Protein AF-A0A7J2PRL4-F1 (afdb_monomer_lite)

Structure (mmCIF, N/CA/C/O backbone):
data_AF-A0A7J2PRL4-F1
#
_entry.id   AF-A0A7J2PRL4-F1
#
loop_
_atom_site.group_PDB
_atom_site.id
_atom_site.type_symbol
_atom_site.label_atom_id
_atom_site.label_alt_id
_atom_site.label_comp_id
_atom_site.label_asym_id
_atom_site.label_entity_id
_atom_site.label_seq_id
_atom_site.pdbx_PDB_ins_code
_atom_site.Cartn_x
_atom_site.Cartn_y
_atom_site.Cartn_z
_atom_site.occupancy
_atom_site.B_iso_or_equiv
_atom_site.auth_seq_id
_atom_site.auth_comp_id
_atom_site.auth_asym_id
_atom_site.auth_atom_id
_atom_site.pdbx_PDB_model_num
ATOM 1 N N . MET A 1 1 ? 12.954 -1.256 3.861 1.00 59.84 1 MET A N 1
ATOM 2 C CA . MET A 1 1 ? 11.646 -0.572 4.040 1.00 59.84 1 MET A CA 1
ATOM 3 C C . MET A 1 1 ? 11.867 0.886 4.429 1.00 59.84 1 MET A C 1
ATOM 5 O O . MET A 1 1 ? 12.577 1.136 5.395 1.00 59.84 1 MET A O 1
ATOM 9 N N . HIS A 1 2 ? 11.285 1.827 3.682 1.00 73.81 2 HIS A N 1
ATOM 10 C CA . HIS A 1 2 ? 11.510 3.273 3.824 1.00 73.81 2 HIS A CA 1
ATOM 11 C C . HIS A 1 2 ? 10.995 3.833 5.164 1.00 73.81 2 HIS A C 1
ATOM 13 O O . HIS A 1 2 ? 9.823 3.673 5.503 1.00 73.81 2 HIS A O 1
ATOM 19 N N . GLU A 1 3 ? 11.850 4.545 5.902 1.00 81.25 3 GLU A N 1
ATOM 20 C CA . GLU A 1 3 ? 11.522 5.173 7.194 1.00 81.25 3 GLU A CA 1
ATOM 21 C C . GLU A 1 3 ? 10.333 6.144 7.104 1.00 81.25 3 GLU A C 1
ATOM 23 O O . GLU A 1 3 ? 9.437 6.118 7.949 1.00 81.25 3 GLU A O 1
ATOM 28 N N . LYS A 1 4 ? 10.261 6.921 6.015 1.00 83.56 4 LYS A N 1
ATOM 29 C CA . LYS A 1 4 ? 9.167 7.868 5.746 1.00 83.56 4 LYS A CA 1
ATOM 30 C C . LYS A 1 4 ? 7.789 7.200 5.760 1.00 83.56 4 LYS A C 1
ATOM 32 O O . LYS A 1 4 ? 6.862 7.744 6.353 1.00 83.56 4 LYS A O 1
ATOM 37 N N . GLY A 1 5 ? 7.660 6.001 5.187 1.00 85.12 5 GLY A N 1
ATOM 38 C CA . GLY A 1 5 ? 6.389 5.275 5.176 1.00 85.12 5 GLY A CA 1
ATOM 39 C C . GLY A 1 5 ? 5.926 4.887 6.582 1.00 85.12 5 GLY A C 1
ATOM 40 O O . GLY A 1 5 ? 4.751 5.028 6.906 1.00 85.12 5 GLY A O 1
ATOM 41 N N . ARG A 1 6 ? 6.853 4.503 7.473 1.00 86.44 6 ARG A N 1
ATOM 42 C CA . ARG A 1 6 ? 6.525 4.185 8.876 1.00 86.44 6 ARG A CA 1
ATOM 43 C C . ARG A 1 6 ? 6.047 5.413 9.645 1.00 86.44 6 ARG A C 1
ATOM 45 O O . ARG A 1 6 ? 5.143 5.295 10.4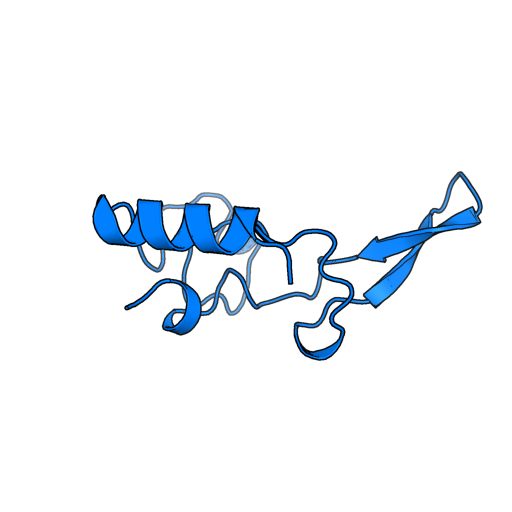67 1.00 86.44 6 ARG A O 1
ATOM 52 N N . ILE A 1 7 ? 6.647 6.575 9.390 1.00 89.50 7 ILE A N 1
ATOM 53 C CA . ILE A 1 7 ? 6.235 7.842 10.009 1.00 89.50 7 ILE A CA 1
ATOM 54 C C . ILE A 1 7 ? 4.811 8.201 9.577 1.00 89.50 7 ILE A C 1
ATOM 56 O O . ILE A 1 7 ? 3.989 8.536 10.428 1.00 89.50 7 ILE A O 1
ATOM 60 N N . LEU A 1 8 ? 4.503 8.078 8.282 1.00 87.31 8 LEU A N 1
ATOM 61 C CA . LEU A 1 8 ? 3.172 8.368 7.743 1.00 87.31 8 LEU A CA 1
ATOM 62 C C . LEU A 1 8 ? 2.102 7.432 8.316 1.00 87.31 8 LEU A C 1
ATOM 64 O O . LEU A 1 8 ? 1.075 7.919 8.776 1.00 87.31 8 LEU A O 1
ATOM 68 N N . ILE A 1 9 ? 2.376 6.125 8.399 1.00 87.69 9 ILE A N 1
ATOM 69 C CA . ILE A 1 9 ? 1.454 5.162 9.027 1.00 87.69 9 ILE A CA 1
ATOM 70 C C . ILE A 1 9 ? 1.199 5.527 10.493 1.00 87.69 9 ILE A C 1
ATOM 72 O O . ILE A 1 9 ? 0.052 5.622 10.922 1.00 87.69 9 ILE A O 1
ATOM 76 N N . LYS A 1 10 ? 2.261 5.786 11.269 1.00 88.38 10 LYS A N 1
ATOM 77 C CA . LYS A 1 10 ? 2.130 6.173 12.684 1.00 88.38 10 LYS A CA 1
ATOM 78 C C . LYS A 1 10 ? 1.325 7.461 12.855 1.00 88.38 10 LYS A C 1
ATOM 80 O O . LYS A 1 10 ? 0.539 7.556 13.795 1.00 88.38 10 LYS A O 1
ATOM 85 N N . LYS A 1 11 ? 1.525 8.441 11.970 1.00 89.50 11 LYS A N 1
ATOM 86 C CA . LYS A 1 11 ? 0.782 9.704 11.977 1.00 89.50 11 LYS A CA 1
ATOM 87 C C . LYS A 1 11 ? -0.702 9.473 11.688 1.00 89.50 11 LYS A C 1
ATOM 89 O O . LYS A 1 11 ? -1.517 9.935 12.476 1.00 89.50 11 LYS A O 1
ATOM 94 N N . ALA A 1 12 ? -1.034 8.710 10.646 1.00 87.00 12 ALA A N 1
ATOM 95 C CA . ALA A 1 12 ? -2.418 8.394 10.291 1.00 87.00 12 ALA A CA 1
ATOM 96 C C . ALA A 1 12 ? -3.152 7.674 11.436 1.00 87.00 12 ALA A C 1
ATOM 98 O O . ALA A 1 12 ? -4.244 8.081 11.830 1.00 87.00 12 ALA A O 1
ATOM 99 N N . ILE A 1 13 ? -2.506 6.677 12.057 1.00 85.94 13 ILE A N 1
ATOM 100 C CA . ILE A 1 13 ? -3.052 5.969 13.228 1.00 85.94 13 ILE A CA 1
ATOM 101 C C . ILE A 1 13 ? -3.258 6.930 14.406 1.00 85.94 13 ILE A C 1
ATOM 103 O O . ILE A 1 13 ? -4.309 6.906 15.041 1.00 85.94 13 ILE A O 1
ATOM 107 N N . LYS A 1 14 ? -2.274 7.790 14.707 1.00 89.25 14 LYS A N 1
ATOM 108 C CA . LYS A 1 14 ? -2.369 8.767 15.805 1.00 89.25 14 LYS A CA 1
ATOM 109 C C . LYS A 1 14 ? -3.492 9.784 15.582 1.00 89.25 14 LYS A C 1
ATOM 111 O O . LYS A 1 14 ? -4.135 10.185 16.546 1.00 89.25 14 LYS A O 1
ATOM 116 N N . ASN A 1 15 ? -3.701 10.200 14.338 1.00 88.38 15 ASN A N 1
ATOM 117 C CA . ASN A 1 15 ? -4.685 11.210 13.966 1.00 88.38 15 ASN A CA 1
ATOM 118 C C . ASN A 1 15 ? -6.106 10.647 13.795 1.00 88.38 15 ASN A C 1
ATOM 120 O O . ASN A 1 15 ? -7.034 11.424 13.602 1.00 88.38 15 ASN A O 1
ATOM 124 N N . GLY A 1 16 ? -6.288 9.323 13.853 1.00 82.81 16 GLY A N 1
ATOM 125 C CA . GLY A 1 16 ? -7.584 8.695 13.587 1.00 82.81 16 GLY A CA 1
ATOM 126 C C . GLY A 1 16 ? -7.986 8.722 12.108 1.00 82.81 16 GLY A C 1
ATOM 127 O O . GLY A 1 16 ? -9.158 8.569 11.796 1.00 82.81 16 GLY A O 1
ATOM 128 N N . GLU A 1 17 ? -7.027 8.875 11.191 1.00 85.44 17 GLU A N 1
ATOM 129 C CA . GLU A 1 17 ? -7.239 8.904 9.731 1.00 85.44 17 GLU A CA 1
ATOM 130 C C . GLU A 1 17 ? -7.421 7.487 9.136 1.00 85.44 17 GLU A C 1
ATOM 132 O O . GLU A 1 17 ? -7.295 7.281 7.931 1.00 85.44 17 GLU A O 1
ATOM 137 N N . VAL A 1 18 ? -7.691 6.486 9.981 1.00 83.38 18 VAL A N 1
ATOM 138 C CA . VAL A 1 18 ? -7.897 5.087 9.586 1.00 83.38 18 VAL A CA 1
ATOM 139 C C . VAL A 1 18 ? -9.365 4.889 9.219 1.00 83.38 18 VAL A C 1
ATOM 141 O O . VAL A 1 18 ? 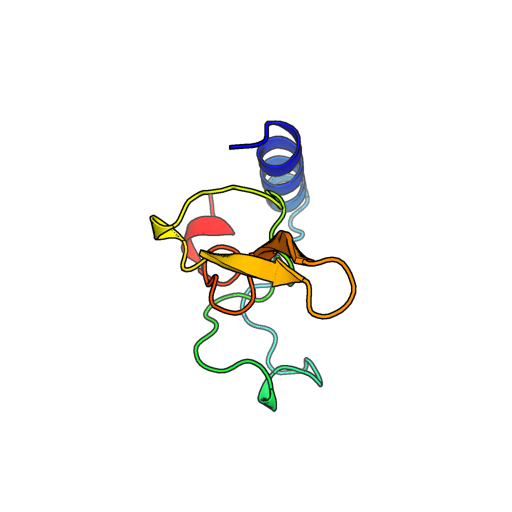-10.219 4.796 10.098 1.00 83.38 18 VAL A O 1
ATOM 144 N N . ILE A 1 19 ? -9.654 4.826 7.918 1.00 85.12 19 ILE A N 1
ATOM 145 C CA . ILE A 1 19 ? -11.026 4.745 7.389 1.00 85.12 19 ILE A CA 1
ATOM 146 C C . ILE A 1 19 ? -11.519 3.305 7.186 1.00 85.12 19 ILE A C 1
ATOM 148 O O . ILE A 1 19 ? -12.724 3.066 7.162 1.00 85.12 19 ILE A O 1
ATOM 152 N N . GLY A 1 20 ? -10.613 2.328 7.076 1.00 86.31 20 GLY A N 1
ATOM 153 C CA . GLY A 1 20 ? -10.980 0.948 6.747 1.00 86.31 20 GLY A CA 1
ATOM 154 C C . GLY A 1 20 ? -11.453 0.794 5.297 1.00 86.31 20 GLY A C 1
ATOM 155 O O . GLY A 1 20 ? -11.019 1.533 4.417 1.00 86.31 20 GLY A O 1
ATOM 156 N N . LEU A 1 21 ? -12.306 -0.199 5.022 1.00 88.69 21 LEU A N 1
ATOM 157 C CA . LEU A 1 21 ? -12.866 -0.423 3.685 1.00 88.69 21 LEU A CA 1
ATOM 158 C C . LEU A 1 21 ? -13.944 0.622 3.363 1.00 88.69 21 LEU A C 1
ATOM 160 O O . LEU A 1 21 ? -15.011 0.626 3.980 1.00 88.69 21 LEU A O 1
ATOM 164 N N . ASP A 1 22 ? -13.697 1.444 2.347 1.00 88.50 22 ASP A N 1
ATOM 165 C CA . ASP A 1 22 ? -14.657 2.438 1.871 1.00 88.50 22 ASP A CA 1
ATOM 166 C C . ASP A 1 22 ? -15.540 1.868 0.750 1.00 88.50 22 ASP A C 1
ATOM 168 O O . ASP A 1 22 ? -15.120 1.755 -0.401 1.00 88.50 22 ASP A O 1
ATOM 172 N N . LYS A 1 23 ? -16.792 1.534 1.091 1.00 87.69 23 LYS A N 1
ATOM 173 C CA . LYS A 1 23 ? -17.804 1.031 0.142 1.00 87.69 23 LYS A CA 1
ATOM 174 C C . LYS A 1 23 ? -18.353 2.094 -0.813 1.00 87.69 23 LYS A C 1
ATOM 176 O O . LYS A 1 23 ? -19.031 1.735 -1.771 1.00 87.69 23 LYS A O 1
ATOM 181 N N . SER A 1 24 ? -18.107 3.371 -0.532 1.00 89.12 24 SER A N 1
ATOM 182 C CA . SER A 1 24 ? -18.564 4.498 -1.348 1.00 89.12 24 SER A CA 1
ATOM 183 C C . SER A 1 24 ? -17.536 4.945 -2.389 1.00 89.12 24 SER A C 1
ATOM 185 O O . SER A 1 24 ? -17.872 5.721 -3.281 1.00 89.12 24 SER A O 1
ATOM 187 N N . CYS A 1 25 ? -16.304 4.430 -2.309 1.00 86.38 25 CYS A N 1
ATOM 188 C CA . CYS A 1 25 ? -15.234 4.739 -3.246 1.00 86.38 25 CYS A CA 1
ATOM 189 C C . CYS A 1 25 ? -15.606 4.315 -4.677 1.00 86.38 25 CYS A C 1
ATOM 191 O O . CYS A 1 25 ? -15.844 3.137 -4.952 1.00 86.38 25 CYS A O 1
ATOM 193 N N . GLU A 1 26 ? -15.587 5.271 -5.610 1.00 88.38 26 GLU A N 1
ATOM 194 C CA . GLU A 1 26 ? -15.905 5.051 -7.030 1.00 88.38 26 GLU A CA 1
ATOM 195 C C . GLU A 1 26 ? -14.977 4.025 -7.709 1.00 88.38 26 GLU A C 1
ATOM 197 O O . GLU A 1 26 ? -15.371 3.354 -8.661 1.00 88.38 26 GLU A O 1
ATOM 202 N N . TYR A 1 27 ? -13.761 3.854 -7.182 1.00 84.06 27 TYR A N 1
ATOM 203 C CA . TYR A 1 27 ? -12.759 2.919 -7.698 1.00 84.06 27 TYR A CA 1
ATOM 204 C C . TYR A 1 27 ? -12.829 1.528 -7.061 1.00 84.06 27 TYR A C 1
ATOM 206 O O . TYR A 1 27 ? -12.043 0.655 -7.428 1.00 84.06 27 TYR A O 1
ATOM 214 N N . LEU A 1 28 ? -13.735 1.291 -6.106 1.00 83.31 28 LEU A N 1
ATOM 215 C CA . LEU A 1 28 ? -13.810 0.013 -5.397 1.00 83.31 28 LEU A CA 1
ATOM 216 C C . LEU A 1 28 ? -14.100 -1.164 -6.339 1.00 83.31 28 LEU A C 1
ATOM 218 O O . LEU A 1 28 ? -13.568 -2.251 -6.142 1.00 83.31 28 LEU A O 1
ATOM 222 N N . SER A 1 29 ? -14.894 -0.945 -7.390 1.00 82.31 29 SER A N 1
ATOM 223 C CA . SER A 1 29 ? -15.192 -1.956 -8.416 1.00 82.31 29 SER A CA 1
ATOM 224 C C . SER A 1 29 ? -13.958 -2.382 -9.217 1.00 82.31 29 SER A C 1
ATOM 226 O O . SER A 1 29 ? -13.871 -3.529 -9.645 1.00 82.31 29 SER A O 1
ATOM 228 N N . CYS A 1 30 ? -12.989 -1.481 -9.390 1.00 77.81 30 CYS A N 1
ATOM 229 C CA . CYS A 1 30 ? -11.723 -1.747 -10.072 1.00 77.81 30 CYS A CA 1
ATOM 230 C C . CYS A 1 30 ? -10.686 -2.419 -9.158 1.00 77.81 30 CYS A C 1
ATOM 232 O O . CYS A 1 30 ? -9.690 -2.955 -9.645 1.00 77.81 30 CYS A O 1
ATOM 234 N N . HIS A 1 31 ? -10.887 -2.378 -7.839 1.00 75.31 31 HIS A N 1
ATOM 235 C CA . HIS A 1 31 ? -9.964 -2.918 -6.850 1.00 75.31 31 HIS A CA 1
ATOM 236 C C . HIS A 1 31 ? -10.583 -4.102 -6.098 1.00 75.31 31 HIS A C 1
ATOM 238 O O . HIS A 1 31 ? -11.180 -3.967 -5.030 1.00 75.31 31 HIS A O 1
ATOM 244 N N . GLU A 1 32 ? -10.402 -5.300 -6.645 1.00 73.75 32 GLU A N 1
ATOM 245 C CA . GLU A 1 32 ? -10.895 -6.529 -6.026 1.00 73.75 32 GLU A CA 1
ATOM 246 C C . GLU A 1 32 ? -10.043 -6.965 -4.819 1.00 73.75 32 GLU A C 1
ATOM 248 O O . GLU A 1 32 ? -8.828 -6.769 -4.778 1.00 73.75 32 GLU A O 1
ATOM 253 N N . LYS A 1 33 ? -10.676 -7.650 -3.852 1.00 77.56 33 LYS A N 1
ATOM 254 C CA . LYS A 1 33 ? -10.019 -8.326 -2.708 1.00 77.56 33 LYS A CA 1
ATOM 255 C C . LYS A 1 33 ? -9.244 -7.401 -1.755 1.00 77.56 33 LYS A C 1
ATOM 257 O O . LYS A 1 33 ? -8.367 -7.872 -1.025 1.00 77.56 33 LYS A O 1
ATOM 262 N N . LEU A 1 34 ? -9.567 -6.109 -1.738 1.00 82.81 34 LEU A N 1
ATOM 263 C CA . LEU A 1 34 ? -9.045 -5.190 -0.731 1.00 82.81 34 LEU A CA 1
ATOM 264 C C . LEU A 1 34 ? -9.753 -5.406 0.611 1.00 82.81 34 LEU A C 1
ATOM 266 O O . LEU A 1 34 ? -10.960 -5.638 0.656 1.00 82.81 34 LEU A O 1
ATOM 270 N N . GLU A 1 35 ? -9.008 -5.303 1.708 1.00 88.50 35 GLU A N 1
ATOM 271 C CA . GLU A 1 35 ? -9.559 -5.349 3.069 1.00 88.50 35 GLU A CA 1
ATOM 272 C C . GLU A 1 35 ? -9.626 -3.948 3.701 1.00 88.50 35 GLU A C 1
ATOM 274 O O . GLU A 1 35 ? -10.324 -3.743 4.693 1.00 88.50 35 GLU A O 1
ATOM 279 N N . ASP A 1 36 ? -8.879 -2.985 3.155 1.00 90.38 36 ASP A N 1
ATOM 280 C CA . ASP A 1 36 ? -8.687 -1.659 3.734 1.00 90.38 36 ASP A CA 1
ATOM 281 C C . ASP A 1 36 ? -8.364 -0.619 2.649 1.00 90.38 36 ASP A C 1
ATOM 283 O O . ASP A 1 36 ? -7.602 -0.905 1.725 1.00 90.38 36 ASP A O 1
ATOM 287 N N . CYS A 1 37 ? -8.932 0.582 2.765 1.00 88.00 37 CYS A N 1
ATOM 288 C CA . CYS A 1 37 ? -8.717 1.718 1.866 1.00 88.00 37 CYS A CA 1
ATOM 289 C C . CYS A 1 37 ? -7.962 2.877 2.539 1.00 88.00 37 CYS A C 1
ATOM 291 O O . CYS A 1 37 ? -7.757 3.910 1.909 1.00 88.00 37 CYS A O 1
ATOM 293 N N . THR A 1 38 ? -7.505 2.722 3.788 1.00 89.25 38 THR A N 1
ATOM 294 C CA . THR A 1 38 ? -6.760 3.760 4.530 1.00 89.25 38 THR A CA 1
ATOM 295 C C . THR A 1 38 ? -5.535 4.242 3.762 1.00 89.25 38 THR A C 1
ATOM 297 O O . THR A 1 38 ? -5.210 5.427 3.779 1.00 89.25 38 THR A O 1
ATOM 300 N N . PHE A 1 39 ? -4.870 3.336 3.044 1.00 87.69 39 PHE A N 1
ATOM 301 C CA . PHE A 1 39 ? -3.766 3.674 2.157 1.00 87.69 39 PHE A CA 1
ATOM 302 C C . PHE A 1 39 ? -4.058 3.171 0.741 1.00 87.69 39 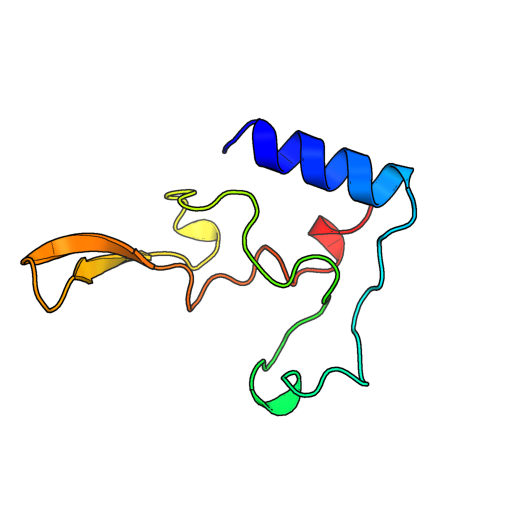PHE A C 1
ATOM 304 O O . PHE A 1 39 ? -3.768 2.026 0.410 1.00 87.69 39 PHE A O 1
ATOM 311 N N . CYS A 1 40 ? -4.568 4.050 -0.126 1.00 81.38 40 CYS A N 1
ATOM 312 C CA . CYS A 1 40 ? -4.805 3.732 -1.544 1.00 81.38 40 CYS A CA 1
ATOM 313 C C . CYS A 1 40 ? -3.515 3.555 -2.369 1.00 81.38 40 CYS A C 1
ATOM 315 O O . CYS A 1 40 ? -3.569 3.193 -3.542 1.00 81.38 40 CYS A O 1
ATOM 317 N N . TYR A 1 41 ? -2.341 3.836 -1.793 1.00 84.62 41 TYR A N 1
ATOM 318 C CA . TYR A 1 41 ? -1.047 3.628 -2.438 1.00 84.62 41 TYR A CA 1
ATOM 319 C C . TYR A 1 41 ? 0.011 3.135 -1.448 1.00 84.62 41 TYR A C 1
ATOM 321 O O . TYR A 1 41 ? -0.067 3.343 -0.236 1.00 84.62 41 TYR A O 1
ATOM 329 N N . CYS A 1 42 ? 1.048 2.482 -1.977 1.00 87.00 42 CYS A N 1
ATOM 330 C CA . CYS A 1 42 ? 2.149 1.986 -1.163 1.00 87.00 42 CYS A CA 1
ATOM 331 C C . CYS A 1 42 ? 3.031 3.143 -0.669 1.00 87.00 42 CYS A C 1
ATOM 333 O O . CYS A 1 42 ? 3.799 3.729 -1.431 1.00 87.00 42 CYS A O 1
ATOM 335 N N . LEU A 1 43 ? 2.992 3.409 0.639 1.00 88.38 43 LEU A N 1
ATOM 336 C CA . LEU A 1 43 ? 3.837 4.407 1.315 1.00 88.38 43 LEU A CA 1
ATOM 337 C C . LEU A 1 43 ? 5.337 4.063 1.320 1.00 88.38 43 LEU A C 1
ATOM 339 O O . LEU A 1 43 ? 6.165 4.858 1.765 1.00 88.38 43 LEU A O 1
ATOM 343 N N . PHE A 1 44 ? 5.688 2.866 0.855 1.00 89.12 44 PHE A N 1
ATOM 344 C CA . PHE A 1 44 ? 7.056 2.368 0.789 1.00 89.12 44 PHE A CA 1
ATOM 345 C C . PHE A 1 44 ? 7.591 2.290 -0.638 1.00 89.12 44 PHE A C 1
ATOM 347 O O . PHE A 1 44 ? 8.645 1.696 -0.824 1.00 89.12 44 PHE A O 1
ATOM 354 N N . TYR A 1 45 ? 6.881 2.827 -1.635 1.00 86.56 45 TYR A N 1
ATOM 355 C CA . TYR A 1 45 ? 7.307 2.723 -3.027 1.00 86.56 45 TYR A CA 1
ATOM 356 C C . TYR A 1 45 ? 8.628 3.480 -3.307 1.00 86.56 45 TYR A C 1
ATOM 358 O O . TYR A 1 45 ? 8.752 4.637 -2.896 1.00 86.56 45 TYR A O 1
ATOM 366 N N . PRO A 1 46 ? 9.566 2.887 -4.076 1.00 89.81 46 PRO A N 1
ATOM 367 C CA . PRO A 1 46 ? 9.659 1.461 -4.393 1.00 89.81 46 PRO A CA 1
ATOM 368 C C . PRO A 1 46 ? 10.189 0.685 -3.177 1.00 89.81 46 PRO A C 1
ATOM 370 O O . PRO A 1 46 ? 11.222 1.033 -2.612 1.00 89.81 46 PRO A O 1
ATOM 373 N N . CYS A 1 47 ? 9.491 -0.372 -2.754 1.00 88.69 47 CYS A N 1
ATOM 374 C CA . CYS A 1 47 ? 9.912 -1.131 -1.572 1.00 88.69 47 CYS A CA 1
ATOM 375 C C . CYS A 1 47 ? 10.916 -2.238 -1.903 1.00 88.69 47 CYS A C 1
ATOM 377 O O . CYS A 1 47 ? 11.609 -2.693 -0.993 1.00 88.69 47 CYS A O 1
ATOM 379 N N . ASN A 1 48 ? 10.966 -2.654 -3.177 1.00 90.69 48 ASN A N 1
ATOM 380 C CA . ASN A 1 48 ? 11.773 -3.759 -3.700 1.00 90.69 48 ASN A CA 1
ATOM 381 C C . ASN A 1 48 ? 11.610 -5.067 -2.906 1.00 90.69 48 ASN A C 1
ATOM 383 O O . ASN A 1 48 ? 12.539 -5.861 -2.808 1.00 90.69 48 ASN A O 1
ATOM 387 N N . ASP A 1 49 ? 10.429 -5.277 -2.316 1.00 89.12 49 ASP A N 1
ATOM 388 C CA . ASP A 1 49 ? 10.105 -6.467 -1.536 1.00 89.12 49 ASP A CA 1
ATOM 389 C C . ASP A 1 49 ? 9.088 -7.344 -2.288 1.00 89.12 49 ASP A C 1
ATOM 391 O O . ASP A 1 49 ? 7.889 -7.016 -2.308 1.00 89.12 49 ASP A O 1
ATOM 395 N N . PRO A 1 50 ? 9.532 -8.458 -2.898 1.00 87.62 50 PRO A N 1
ATOM 396 C CA . PRO A 1 50 ? 8.658 -9.331 -3.671 1.00 87.62 50 PRO A CA 1
ATOM 397 C C . PRO A 1 50 ? 7.617 -10.060 -2.812 1.00 87.62 50 PRO A C 1
ATOM 399 O O . PRO A 1 50 ? 6.573 -10.448 -3.333 1.00 87.62 50 PRO A O 1
ATOM 402 N N . GLN A 1 51 ? 7.813 -10.177 -1.490 1.00 88.00 51 GLN A N 1
ATOM 403 C CA . GLN A 1 51 ? 6.823 -10.803 -0.597 1.00 88.00 51 GLN A CA 1
ATOM 404 C C . GLN A 1 51 ? 5.525 -9.994 -0.505 1.00 88.00 51 GLN A C 1
ATOM 406 O O . GLN A 1 51 ? 4.480 -10.516 -0.123 1.00 88.00 51 GLN A O 1
ATOM 411 N N . THR A 1 52 ? 5.570 -8.712 -0.875 1.00 86.06 52 THR A N 1
ATOM 412 C CA . THR A 1 52 ? 4.382 -7.856 -0.912 1.00 86.06 52 THR A CA 1
ATOM 413 C C . THR A 1 52 ? 3.522 -8.064 -2.160 1.00 86.06 52 THR A C 1
ATOM 415 O O . THR A 1 52 ? 2.418 -7.521 -2.209 1.00 86.06 52 THR A O 1
ATOM 418 N N . GLY A 1 53 ? 4.013 -8.820 -3.152 1.00 87.12 53 GLY A N 1
ATOM 419 C CA . GLY A 1 53 ? 3.414 -8.982 -4.481 1.00 87.12 53 GLY A CA 1
ATOM 420 C C . GLY A 1 53 ? 3.945 -7.997 -5.531 1.00 87.12 53 GLY A C 1
ATOM 421 O O . GLY A 1 53 ? 3.500 -8.026 -6.674 1.00 87.12 53 GLY A O 1
ATOM 422 N N . GLY A 1 54 ? 4.878 -7.109 -5.170 1.00 89.69 54 GLY A N 1
ATOM 423 C CA . GLY A 1 54 ? 5.589 -6.279 -6.147 1.00 89.69 54 GLY A CA 1
ATOM 424 C C . GLY A 1 54 ? 6.637 -7.073 -6.938 1.00 89.69 54 GLY A C 1
ATOM 425 O O . GLY A 1 54 ? 7.106 -8.113 -6.484 1.00 89.69 54 GLY A O 1
ATOM 426 N N . TYR A 1 55 ? 7.006 -6.588 -8.123 1.00 92.88 55 TYR A N 1
ATOM 427 C CA . TYR A 1 55 ? 7.977 -7.247 -9.004 1.00 92.88 55 TYR A CA 1
ATOM 428 C C . TYR A 1 55 ? 8.737 -6.231 -9.862 1.00 92.88 55 TYR A C 1
ATOM 430 O O . TYR A 1 55 ? 8.225 -5.152 -10.155 1.00 92.88 55 TYR A O 1
ATOM 438 N N . GLU A 1 56 ? 9.950 -6.565 -10.300 1.00 94.56 56 GLU A N 1
ATOM 439 C CA . GLU A 1 56 ? 10.648 -5.768 -11.311 1.00 94.56 56 GLU A CA 1
ATOM 440 C C . GLU A 1 56 ? 10.089 -6.056 -12.709 1.00 94.56 56 GLU A C 1
ATOM 442 O O . GLU A 1 56 ? 9.842 -7.204 -13.077 1.00 94.56 56 GLU A O 1
ATOM 447 N N . LYS A 1 57 ? 9.902 -5.008 -13.513 1.00 94.88 57 LYS A N 1
ATOM 448 C CA . LYS A 1 57 ? 9.553 -5.115 -14.934 1.00 94.88 57 LYS A CA 1
ATOM 449 C C . LYS A 1 57 ? 10.340 -4.112 -15.762 1.00 94.88 57 LYS A C 1
ATOM 451 O O . LYS A 1 57 ? 10.760 -3.075 -15.257 1.00 94.88 57 LYS A O 1
ATOM 456 N N . LEU A 1 58 ? 10.502 -4.384 -17.051 1.00 96.31 58 LEU A N 1
ATOM 457 C CA . LEU A 1 58 ? 11.129 -3.432 -17.964 1.00 96.31 58 LEU A CA 1
ATOM 458 C C . LEU A 1 58 ? 10.134 -2.345 -18.372 1.00 96.31 58 LEU A C 1
ATOM 460 O O . LEU A 1 58 ? 8.984 -2.617 -18.726 1.00 96.31 58 LEU A O 1
ATOM 464 N N . HIS A 1 59 ? 10.579 -1.094 -18.333 1.00 94.12 59 HIS A N 1
ATOM 465 C CA . HIS A 1 59 ? 9.791 0.032 -18.807 1.00 94.12 59 HIS A CA 1
ATOM 466 C C . HIS A 1 59 ? 9.725 0.026 -20.341 1.00 94.12 59 HIS A C 1
ATOM 468 O O . HIS A 1 59 ? 10.751 0.131 -21.014 1.00 94.12 59 HIS A O 1
ATOM 474 N N . SER A 1 60 ? 8.511 -0.035 -20.896 1.00 91.88 60 SER A N 1
ATOM 475 C CA . SER A 1 60 ? 8.262 -0.277 -22.328 1.00 91.88 60 SER A CA 1
ATOM 476 C C . SER A 1 60 ? 8.932 0.715 -23.282 1.00 91.88 60 SER A C 1
ATOM 478 O O . SER A 1 60 ? 9.256 0.347 -24.404 1.00 91.88 60 SER A O 1
ATOM 480 N N . ARG A 1 61 ? 9.165 1.964 -22.852 1.00 94.00 61 ARG A N 1
ATOM 481 C CA . ARG A 1 61 ? 9.797 3.001 -23.692 1.00 94.00 61 ARG A CA 1
ATOM 482 C C . ARG A 1 61 ? 11.306 3.148 -23.508 1.00 94.00 61 ARG A C 1
ATOM 484 O O . ARG A 1 61 ? 11.960 3.705 -24.375 1.00 94.00 61 ARG A O 1
ATOM 491 N N . THR A 1 62 ? 11.849 2.744 -22.360 1.00 95.62 62 THR A N 1
ATOM 492 C CA . THR A 1 62 ? 13.250 3.050 -21.994 1.00 95.62 62 THR A CA 1
ATOM 493 C C . THR A 1 62 ? 14.103 1.802 -21.810 1.00 95.62 62 THR A C 1
ATOM 495 O O . THR A 1 62 ? 15.317 1.929 -21.696 1.00 95.62 62 THR A O 1
ATOM 498 N N . GLY A 1 63 ? 13.492 0.615 -21.728 1.00 95.31 63 GLY A N 1
ATOM 499 C CA . GLY A 1 63 ? 14.187 -0.648 -21.473 1.00 95.31 63 GLY A CA 1
ATOM 500 C C . GLY A 1 63 ? 14.820 -0.747 -20.083 1.00 95.31 63 GLY A C 1
ATOM 501 O O . GLY A 1 63 ? 15.506 -1.721 -19.800 1.00 95.31 63 GLY A O 1
ATOM 502 N N . LYS A 1 64 ? 14.613 0.244 -19.206 1.00 96.12 64 LYS A N 1
ATOM 503 C CA . LYS A 1 64 ? 15.181 0.253 -17.853 1.00 96.12 64 LYS A CA 1
ATOM 504 C C . LYS A 1 64 ? 14.295 -0.544 -16.888 1.00 96.12 64 LYS A C 1
ATOM 506 O O . LYS A 1 64 ? 13.068 -0.481 -17.031 1.00 96.12 64 LYS A O 1
ATOM 511 N N . PRO A 1 65 ? 14.876 -1.255 -15.905 1.00 94.31 65 PRO A N 1
ATOM 512 C CA . PRO A 1 65 ? 14.104 -1.914 -14.860 1.00 94.31 65 PRO A CA 1
ATOM 513 C C . PRO A 1 65 ? 13.364 -0.879 -14.007 1.00 94.31 65 PRO A C 1
ATOM 515 O O . PRO A 1 65 ? 13.900 0.178 -13.668 1.00 94.31 65 PRO A O 1
ATOM 518 N N . ILE A 1 66 ? 12.112 -1.187 -13.685 1.00 93.56 66 ILE A N 1
ATOM 519 C CA . ILE A 1 66 ? 11.258 -0.436 -12.768 1.00 93.56 66 ILE A CA 1
ATOM 520 C C . ILE A 1 66 ? 10.586 -1.400 -11.794 1.00 93.56 66 ILE A C 1
ATOM 522 O O . ILE A 1 66 ? 10.268 -2.535 -12.143 1.00 93.56 66 ILE A O 1
ATOM 526 N N . TRP A 1 67 ? 10.307 -0.925 -10.585 1.00 93.75 67 TRP A N 1
ATOM 527 C CA . TRP A 1 67 ? 9.516 -1.673 -9.615 1.00 93.75 67 TRP A CA 1
ATOM 528 C C . TRP A 1 67 ? 8.019 -1.486 -9.892 1.00 93.75 67 TRP A C 1
ATOM 530 O O . TRP A 1 67 ? 7.525 -0.363 -9.959 1.00 93.75 67 TRP A O 1
ATOM 540 N N . ALA A 1 68 ? 7.276 -2.575 -10.054 1.00 91.50 68 ALA A N 1
ATOM 541 C CA . ALA A 1 68 ? 5.836 -2.577 -10.269 1.00 91.50 68 ALA A CA 1
ATOM 542 C C . ALA A 1 68 ? 5.105 -3.062 -9.013 1.00 91.50 68 ALA A C 1
ATOM 544 O O . ALA A 1 68 ? 5.202 -4.222 -8.625 1.00 91.50 68 ALA A O 1
ATOM 545 N N . CYS A 1 69 ? 4.306 -2.176 -8.415 1.00 89.06 69 CYS A N 1
ATOM 546 C CA . CYS A 1 69 ? 3.431 -2.500 -7.284 1.00 89.06 69 CYS A CA 1
ATOM 547 C C . CYS A 1 69 ? 1.992 -2.848 -7.700 1.00 89.06 69 CYS A C 1
ATOM 549 O O . CYS A 1 69 ? 1.124 -2.906 -6.838 1.00 89.06 69 CYS A O 1
ATOM 551 N N . SER A 1 70 ? 1.709 -3.080 -8.986 1.00 85.00 70 SER A N 1
ATOM 552 C CA . SER A 1 70 ? 0.336 -3.335 -9.463 1.00 85.00 70 SER A CA 1
ATOM 553 C C . SER A 1 70 ? -0.308 -4.582 -8.848 1.00 85.00 70 SER A C 1
ATOM 555 O O . SER A 1 70 ? -1.525 -4.656 -8.772 1.00 85.00 70 SER A O 1
ATOM 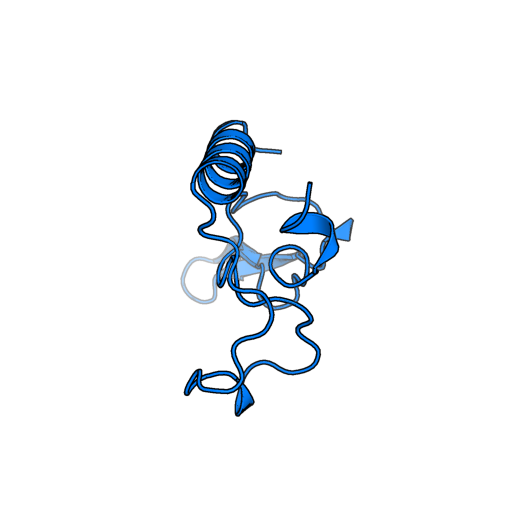557 N N . SER A 1 71 ? 0.504 -5.548 -8.409 1.00 85.38 71 SER A N 1
ATOM 558 C CA . SER A 1 71 ? 0.047 -6.770 -7.732 1.00 85.38 71 SER A CA 1
ATOM 559 C C . SER A 1 71 ? 0.322 -6.738 -6.220 1.00 85.38 71 SER A C 1
ATOM 561 O O . SER A 1 71 ? 0.165 -7.743 -5.530 1.00 85.38 71 SER A O 1
ATOM 563 N N . CYS A 1 72 ? 0.754 -5.588 -5.691 1.00 87.62 72 CYS A N 1
ATOM 564 C CA . CYS A 1 72 ? 1.064 -5.420 -4.280 1.00 87.62 72 CYS A CA 1
ATOM 565 C C . CYS A 1 72 ? -0.215 -5.176 -3.470 1.00 87.62 72 CYS A C 1
ATOM 567 O O . CYS A 1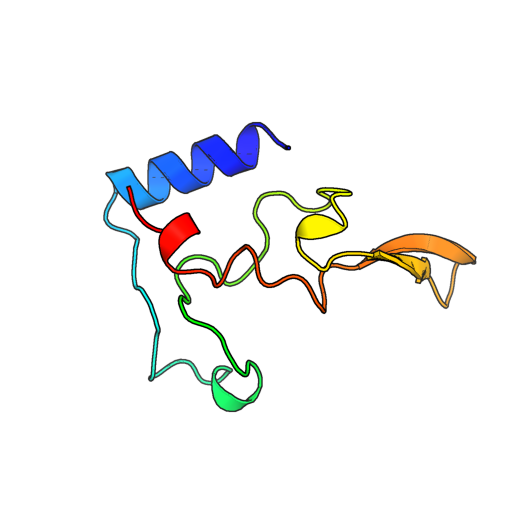 72 ? -0.926 -4.200 -3.700 1.00 87.62 72 CYS A O 1
ATOM 569 N N . ILE A 1 73 ? -0.474 -6.019 -2.469 1.00 83.81 73 ILE A N 1
ATOM 570 C CA . ILE A 1 73 ? -1.671 -5.902 -1.614 1.00 83.81 73 ILE A CA 1
ATOM 571 C C . ILE A 1 73 ? -1.370 -5.320 -0.231 1.00 83.81 73 ILE A C 1
ATOM 573 O O . ILE A 1 73 ? -2.277 -5.179 0.583 1.00 83.81 73 ILE A O 1
ATOM 577 N N . PHE A 1 74 ? -0.107 -4.979 0.056 1.00 88.19 74 PHE A N 1
ATOM 578 C CA . PHE A 1 74 ? 0.329 -4.551 1.388 1.00 88.19 74 PHE A CA 1
ATOM 579 C C . PHE A 1 74 ? -0.507 -3.385 1.937 1.00 88.19 74 PHE A C 1
ATOM 581 O O . PHE A 1 74 ? -0.975 -3.456 3.070 1.00 88.19 74 PHE A O 1
ATOM 588 N N . ALA A 1 75 ? -0.712 -2.330 1.145 1.00 87.56 75 ALA A N 1
ATOM 589 C CA . ALA A 1 75 ? -1.413 -1.123 1.593 1.00 87.56 75 ALA A CA 1
ATOM 590 C C . ALA A 1 75 ? -2.901 -1.371 1.913 1.00 87.56 75 ALA A C 1
ATOM 592 O O . ALA A 1 75 ? -3.494 -0.631 2.689 1.00 87.56 75 ALA A O 1
ATOM 593 N N . HIS A 1 76 ? -3.458 -2.461 1.381 1.00 88.06 76 HIS A N 1
ATOM 594 C CA . HIS A 1 76 ? -4.874 -2.794 1.462 1.00 88.06 76 HIS A CA 1
ATOM 595 C C . HIS A 1 76 ? -5.194 -3.918 2.449 1.00 88.06 76 HIS A C 1
ATOM 597 O O . HIS A 1 76 ? -6.301 -4.455 2.442 1.00 88.06 76 HIS A O 1
ATOM 603 N N . LYS A 1 77 ? -4.223 -4.330 3.270 1.00 87.94 77 LYS A N 1
ATOM 604 C CA . LYS A 1 77 ? -4.451 -5.281 4.360 1.00 87.94 77 LYS A CA 1
ATOM 605 C C . LYS A 1 77 ? -4.771 -4.519 5.629 1.00 87.94 77 LYS A C 1
ATOM 607 O O . LYS A 1 77 ? -3.955 -3.724 6.092 1.00 87.94 77 LYS A O 1
ATOM 612 N N . THR 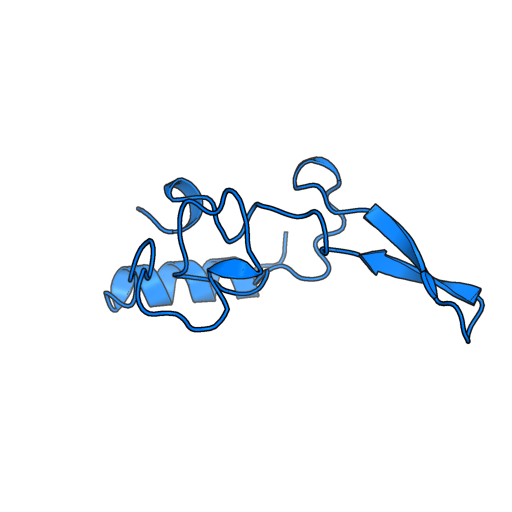A 1 78 ? -5.889 -4.853 6.262 1.00 88.38 78 THR A N 1
ATOM 613 C CA . THR A 1 78 ? -6.349 -4.178 7.483 1.00 88.38 78 THR A CA 1
ATOM 614 C C . THR A 1 78 ? -5.304 -4.222 8.603 1.00 88.38 78 THR A C 1
ATOM 616 O O . THR A 1 78 ? -5.130 -3.252 9.335 1.00 88.38 78 THR A O 1
ATOM 619 N N . LYS A 1 79 ? -4.533 -5.315 8.706 1.00 87.06 79 LYS A N 1
ATOM 620 C CA . LYS A 1 79 ? -3.439 -5.448 9.689 1.00 87.06 79 LYS A CA 1
ATOM 621 C C . LYS A 1 79 ? -2.322 -4.404 9.533 1.00 87.06 79 LYS A C 1
ATOM 623 O O . LYS A 1 79 ? -1.583 -4.175 10.477 1.00 87.06 79 LYS A O 1
ATOM 628 N N . ASN A 1 80 ? -2.187 -3.797 8.354 1.00 85.06 80 ASN A N 1
ATOM 629 C CA . ASN A 1 80 ? -1.164 -2.792 8.062 1.00 85.06 80 ASN A CA 1
ATOM 630 C C . ASN A 1 80 ? -1.671 -1.353 8.276 1.00 85.06 80 ASN A C 1
ATOM 632 O O . ASN A 1 80 ? -0.869 -0.420 8.249 1.00 85.06 80 ASN A O 1
ATOM 636 N N . ALA A 1 81 ? -2.977 -1.182 8.501 1.00 80.44 81 ALA A N 1
ATOM 637 C CA . ALA A 1 81 ? -3.629 0.090 8.816 1.00 80.44 81 ALA A CA 1
ATOM 638 C C . ALA A 1 81 ? -4.104 0.177 10.280 1.00 80.44 81 ALA A C 1
ATOM 640 O O . ALA A 1 81 ? -4.643 1.199 10.698 1.00 80.44 81 ALA A O 1
ATOM 641 N N . LYS A 1 82 ? -3.892 -0.877 11.079 1.00 71.50 82 LYS A N 1
ATOM 642 C CA . LYS A 1 82 ? -4.273 -0.946 12.496 1.00 71.50 82 LYS A CA 1
ATOM 643 C C . LYS A 1 82 ? -3.047 -1.004 13.410 1.00 71.50 82 LYS A C 1
ATOM 645 O O . LYS A 1 82 ? -1.955 -1.364 12.976 1.00 71.50 82 LYS A O 1
ATOM 650 N N . LYS A 1 83 ? -3.255 -0.575 14.657 1.00 57.31 83 LYS A N 1
ATOM 651 C CA . LYS A 1 83 ? -2.261 -0.582 15.737 1.00 57.31 83 LYS A CA 1
ATOM 652 C C . LYS A 1 83 ? -1.931 -2.003 16.185 1.00 57.31 83 LYS A C 1
ATOM 654 O O . LYS A 1 83 ? -2.879 -2.816 16.241 1.00 57.31 83 LYS A O 1
#

Secondary structure (DSSP, 8-state):
--HHHHHHHHHHHHHT------TT-TTGGGSTT-S--S-SS-TTSS---GGGT-EEEE-TTT--EEEE-TT--GGG-GGGT--

Foldseek 3Di:
DDPQLVVVLVVCQVVVLFPWDDPPDPCVVVDPPFGGDSDVDDSCVVVPDCVQVKDWDQDPPPRDIDIDCVRGRQRRDVVSNHD

pLDDT: mean 86.51, std 6.6, range [57.31, 96.31]

Sequence (83 aa):
MHEKGRILIKKAIKNGEVIGLDKSCEYLSCHEKLEDCTFCYCLFYPCNDPQTGGYEKLHSRTGKPIWACSSCIFAHKTKNAKK

Radius of gyration: 14.01 Å; chains: 1; bounding box: 34×22×40 Å